Protein AF-A0A2X1SSN6-F1 (afdb_monomer_lite)

Structure (mmCIF, N/CA/C/O backbone):
data_AF-A0A2X1SSN6-F1
#
_entry.id   AF-A0A2X1SSN6-F1
#
loop_
_atom_site.group_PDB
_atom_site.id
_atom_site.type_symbol
_atom_site.label_atom_id
_atom_site.label_alt_id
_atom_site.label_comp_id
_atom_site.label_asym_id
_atom_site.label_entity_id
_atom_site.label_seq_id
_atom_site.pdbx_PDB_ins_code
_atom_site.Cartn_x
_atom_site.Cartn_y
_atom_site.Cartn_z
_atom_site.occupancy
_atom_site.B_iso_or_equiv
_atom_site.auth_seq_id
_atom_site.auth_comp_id
_atom_site.auth_asym_id
_atom_site.auth_atom_id
_atom_site.pdbx_PDB_model_num
ATOM 1 N N . MET A 1 1 ? -7.892 5.539 1.441 1.00 69.31 1 MET A N 1
ATOM 2 C CA . MET A 1 1 ? -6.954 4.478 1.902 1.00 69.31 1 MET A CA 1
ATOM 3 C C . MET A 1 1 ? -6.571 4.646 3.372 1.00 69.31 1 MET A C 1
ATOM 5 O O . MET A 1 1 ? -6.840 3.736 4.135 1.00 69.31 1 MET A O 1
ATOM 9 N N . LYS A 1 2 ? -5.993 5.783 3.799 1.00 70.12 2 LYS A N 1
ATOM 10 C CA . LYS A 1 2 ? -5.631 6.008 5.218 1.00 70.12 2 LYS A CA 1
ATOM 11 C C . LYS A 1 2 ? -6.845 6.056 6.164 1.00 70.12 2 LYS A C 1
ATOM 13 O O . LYS A 1 2 ? -6.735 5.607 7.290 1.00 70.12 2 LYS A O 1
ATOM 18 N N . ALA A 1 3 ? -7.992 6.545 5.687 1.00 78.69 3 ALA A N 1
ATOM 19 C CA . ALA A 1 3 ? -9.240 6.621 6.452 1.00 78.69 3 ALA A CA 1
ATOM 20 C C . ALA A 1 3 ? -9.986 5.275 6.621 1.00 78.69 3 ALA A C 1
ATOM 22 O O . ALA A 1 3 ? -11.087 5.265 7.149 1.00 78.69 3 ALA A O 1
ATOM 23 N N . GLY A 1 4 ? -9.441 4.146 6.141 1.00 75.69 4 GLY A N 1
ATOM 24 C CA . GLY A 1 4 ? -10.080 2.825 6.293 1.00 75.69 4 GLY A CA 1
ATOM 25 C C . GLY A 1 4 ? -11.342 2.588 5.447 1.00 75.69 4 GLY A C 1
ATOM 26 O O . GLY A 1 4 ? -11.949 1.534 5.538 1.00 75.69 4 GLY A O 1
ATOM 27 N N . GLU A 1 5 ? -11.721 3.528 4.578 1.00 84.38 5 GLU A N 1
ATOM 28 C CA . GLU A 1 5 ? -12.952 3.478 3.760 1.00 84.38 5 GLU A CA 1
ATOM 29 C C . GLU A 1 5 ? -13.018 2.336 2.726 1.00 84.38 5 GLU A C 1
ATOM 31 O O . GLU A 1 5 ? -14.059 2.111 2.116 1.00 84.38 5 GLU A O 1
ATOM 36 N N . PHE A 1 6 ? -11.912 1.631 2.479 1.00 84.69 6 PHE A N 1
ATOM 37 C CA . PHE A 1 6 ? -11.813 0.632 1.417 1.00 84.69 6 PHE A CA 1
ATOM 38 C C . PHE A 1 6 ? -11.400 -0.720 1.985 1.00 84.69 6 PHE A C 1
ATOM 40 O O . PHE A 1 6 ? -10.507 -0.785 2.825 1.00 84.69 6 PHE A O 1
ATOM 47 N N . ALA A 1 7 ? -11.999 -1.793 1.468 1.00 84.19 7 ALA A N 1
ATOM 48 C CA . ALA A 1 7 ? -11.668 -3.160 1.851 1.00 84.19 7 ALA A CA 1
ATOM 49 C C . ALA A 1 7 ? -10.220 -3.546 1.492 1.00 84.19 7 ALA A C 1
ATOM 51 O O . ALA A 1 7 ? -9.568 -2.928 0.641 1.00 84.19 7 ALA A O 1
ATOM 52 N N . ASP A 1 8 ? -9.732 -4.615 2.121 1.00 81.31 8 ASP A N 1
ATOM 53 C CA . ASP A 1 8 ? -8.426 -5.196 1.816 1.00 81.31 8 ASP A CA 1
ATOM 54 C C . ASP A 1 8 ? -8.312 -5.538 0.327 1.00 81.31 8 ASP A C 1
ATOM 56 O O . ASP A 1 8 ? -9.184 -6.175 -0.259 1.00 81.31 8 ASP A O 1
ATOM 60 N N . GLY A 1 9 ? -7.230 -5.078 -0.303 1.00 81.19 9 GLY A N 1
ATOM 61 C CA . GLY A 1 9 ? -6.983 -5.298 -1.731 1.00 81.19 9 GLY A CA 1
ATOM 62 C C . GLY A 1 9 ? -7.810 -4.438 -2.695 1.00 81.19 9 GLY A C 1
ATOM 63 O O . GLY A 1 9 ? -7.545 -4.493 -3.893 1.00 81.19 9 GLY A O 1
ATOM 64 N N . ALA A 1 10 ? -8.741 -3.602 -2.218 1.00 87.62 10 ALA A N 1
ATOM 65 C CA . ALA A 1 10 ? -9.555 -2.756 -3.098 1.00 87.62 10 ALA A CA 1
ATOM 66 C C . ALA A 1 10 ? -8.726 -1.691 -3.837 1.00 87.62 10 ALA A C 1
ATOM 68 O O . ALA A 1 10 ? -9.021 -1.354 -4.978 1.00 87.62 10 ALA A O 1
ATOM 69 N N . HIS A 1 11 ? -7.687 -1.158 -3.188 1.00 88.25 11 HIS A N 1
ATOM 70 C CA . HIS A 1 11 ? -6.798 -0.152 -3.767 1.00 88.25 11 HIS A CA 1
ATOM 71 C C . HIS A 1 11 ? -5.343 -0.401 -3.355 1.00 88.25 11 HIS A C 1
ATOM 73 O O . HIS A 1 11 ? -5.059 -0.915 -2.268 1.00 88.25 11 HIS A O 1
ATOM 79 N N . VAL A 1 12 ? -4.411 0.026 -4.210 1.00 88.94 12 VAL A N 1
ATOM 80 C CA . VAL A 1 12 ? -2.963 0.004 -3.963 1.00 88.94 12 VAL A CA 1
ATOM 81 C C . VAL A 1 12 ? -2.338 1.335 -4.376 1.00 88.94 12 VAL A C 1
ATOM 83 O O . VAL A 1 12 ? -2.716 1.906 -5.398 1.00 88.94 12 VAL A O 1
ATOM 86 N N . LEU A 1 13 ? -1.369 1.829 -3.601 1.00 88.50 13 LEU A N 1
ATOM 87 C CA . LEU A 1 13 ? -0.546 2.962 -4.024 1.00 88.50 13 LEU A CA 1
ATOM 88 C C . LEU A 1 13 ? 0.612 2.425 -4.856 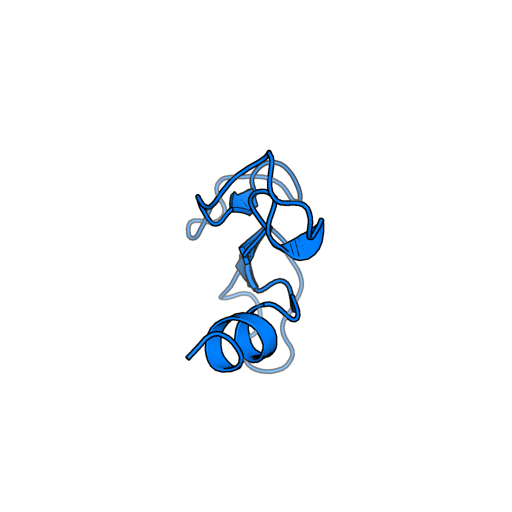1.00 88.50 13 LEU A C 1
ATOM 90 O O . LEU A 1 13 ? 1.336 1.552 -4.383 1.00 88.50 13 LEU A O 1
ATOM 94 N N . ARG A 1 14 ? 0.808 2.955 -6.062 1.00 89.12 14 ARG A N 1
ATOM 95 C CA . ARG A 1 14 ? 1.903 2.570 -6.960 1.00 89.12 14 ARG A CA 1
ATOM 96 C C . ARG A 1 14 ? 2.812 3.763 -7.218 1.00 89.12 14 ARG A C 1
ATOM 98 O O . ARG A 1 14 ? 2.333 4.894 -7.284 1.00 89.12 14 ARG A O 1
ATOM 105 N N . ALA A 1 15 ? 4.109 3.516 -7.369 1.00 86.81 15 ALA A N 1
ATOM 106 C CA . ALA A 1 15 ? 4.997 4.516 -7.944 1.00 86.81 15 ALA A CA 1
ATOM 107 C C . ALA A 1 15 ? 4.680 4.654 -9.435 1.00 86.81 15 ALA A C 1
ATOM 109 O O . ALA A 1 15 ? 4.416 3.656 -10.100 1.00 86.81 15 ALA A O 1
ATOM 110 N N . ARG A 1 16 ? 4.726 5.879 -9.955 1.00 84.88 16 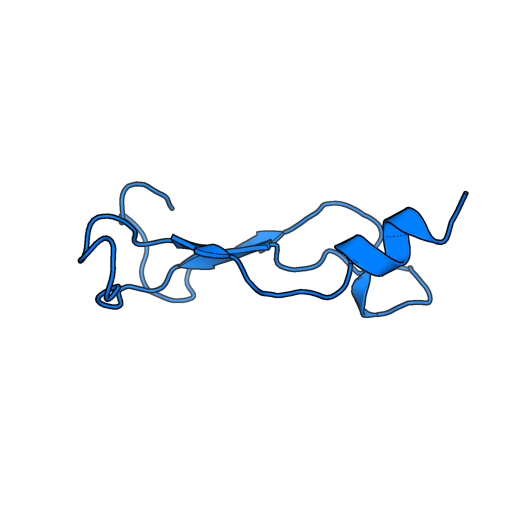ARG A N 1
ATOM 111 C CA . ARG A 1 16 ? 4.642 6.142 -11.392 1.00 84.88 16 ARG A CA 1
ATOM 112 C C . ARG A 1 16 ? 6.064 6.197 -11.939 1.00 84.88 16 ARG A C 1
ATOM 114 O O . ARG A 1 16 ? 6.756 7.183 -11.692 1.00 84.88 16 ARG A O 1
ATOM 121 N N . ILE A 1 17 ? 6.502 5.135 -12.609 1.00 85.56 17 ILE A N 1
ATOM 122 C CA . ILE A 1 17 ? 7.856 5.028 -13.164 1.00 85.56 17 ILE A CA 1
ATOM 123 C C . ILE A 1 17 ? 7.745 4.803 -14.673 1.00 85.56 17 ILE A C 1
ATOM 125 O O . ILE A 1 17 ? 7.615 5.771 -15.417 1.00 85.56 17 ILE A O 1
ATOM 129 N N . ASP A 1 18 ? 7.795 3.549 -15.120 1.00 84.56 18 ASP A N 1
ATOM 130 C CA . ASP A 1 18 ? 7.689 3.172 -16.523 1.00 84.56 18 ASP A CA 1
ATOM 131 C C . ASP A 1 18 ? 7.277 1.700 -16.645 1.00 84.56 18 ASP A C 1
ATOM 133 O O . ASP A 1 18 ? 7.980 0.788 -16.204 1.00 84.56 18 ASP A O 1
ATOM 137 N N . MET A 1 19 ? 6.146 1.460 -17.302 1.00 85.56 19 MET A N 1
ATOM 138 C CA . MET A 1 19 ? 5.635 0.117 -17.569 1.00 85.56 19 MET A CA 1
ATOM 139 C C . MET A 1 19 ? 6.476 -0.659 -18.593 1.00 85.56 19 MET A C 1
ATOM 141 O O . MET A 1 19 ? 6.406 -1.890 -18.620 1.00 85.56 19 MET A O 1
ATOM 145 N N . GLN A 1 20 ? 7.285 0.026 -19.405 1.00 88.62 20 GLN A N 1
ATOM 146 C CA . GLN A 1 20 ? 8.171 -0.586 -20.399 1.00 88.62 20 GLN A CA 1
ATOM 147 C C . GLN A 1 20 ? 9.576 -0.876 -19.862 1.00 88.62 20 GLN A C 1
ATOM 149 O O . GLN A 1 20 ? 10.407 -1.428 -20.587 1.00 88.62 20 GLN A O 1
ATOM 154 N N . ALA A 1 21 ? 9.849 -0.578 -18.588 1.00 83.62 21 ALA A N 1
ATOM 155 C CA . ALA A 1 21 ? 11.148 -0.848 -17.996 1.00 83.62 21 ALA A CA 1
ATOM 156 C C . ALA A 1 21 ? 11.549 -2.326 -18.183 1.00 83.62 21 ALA A C 1
ATOM 158 O O . ALA A 1 21 ? 10.785 -3.254 -17.887 1.00 83.62 21 ALA A O 1
ATOM 159 N N . GLY A 1 22 ? 12.782 -2.556 -18.649 1.00 85.12 22 GLY A N 1
ATOM 160 C CA . GLY A 1 22 ? 13.350 -3.905 -18.780 1.00 85.12 22 GLY A CA 1
ATOM 161 C C . GLY A 1 22 ? 13.458 -4.634 -17.434 1.00 85.12 22 GLY A C 1
ATOM 162 O O . GLY A 1 22 ? 13.389 -5.857 -17.372 1.00 85.12 22 GLY A O 1
ATOM 163 N N . ASN A 1 23 ? 13.548 -3.876 -16.339 1.00 83.06 23 ASN A N 1
ATOM 164 C CA . ASN A 1 23 ? 13.456 -4.392 -14.981 1.00 83.06 23 ASN A CA 1
ATOM 165 C C . ASN A 1 23 ? 11.992 -4.428 -14.523 1.00 83.06 23 ASN A C 1
ATOM 167 O O . ASN A 1 23 ? 11.368 -3.384 -14.330 1.00 83.06 23 ASN A O 1
ATOM 171 N N . VAL A 1 24 ? 11.474 -5.634 -14.286 1.00 81.88 24 VAL A N 1
ATOM 172 C CA . VAL A 1 24 ? 10.086 -5.871 -13.859 1.00 81.88 24 VAL A CA 1
ATOM 173 C C . VAL A 1 24 ? 9.751 -5.149 -12.551 1.00 81.88 24 VAL A C 1
ATOM 175 O O . VAL A 1 24 ? 8.638 -4.654 -12.399 1.00 81.88 24 VAL A O 1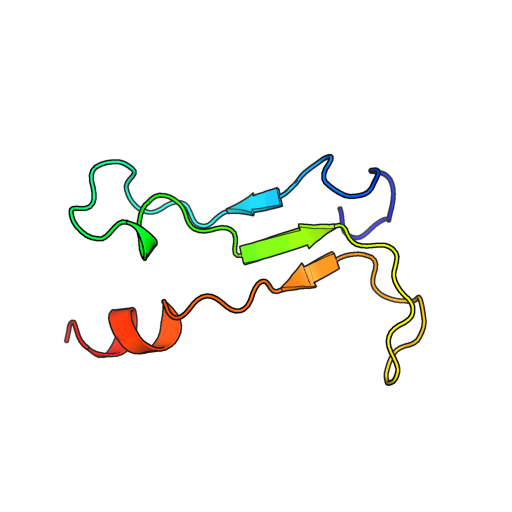
ATOM 178 N N . ASN A 1 25 ? 10.716 -4.996 -11.641 1.00 79.31 25 ASN A N 1
ATOM 179 C CA . ASN A 1 25 ? 10.492 -4.307 -10.367 1.00 79.31 25 ASN A CA 1
ATOM 180 C C . ASN A 1 25 ? 10.250 -2.799 -10.527 1.00 79.31 25 ASN A C 1
ATOM 182 O O . ASN A 1 25 ? 9.750 -2.171 -9.601 1.00 79.31 25 ASN A O 1
ATOM 186 N N . MET A 1 26 ? 10.595 -2.209 -11.676 1.00 82.56 26 MET A N 1
ATOM 187 C CA . MET A 1 26 ? 10.345 -0.791 -11.950 1.00 82.56 26 MET A CA 1
ATOM 188 C C . MET A 1 26 ? 9.046 -0.534 -12.722 1.00 82.56 26 MET A C 1
ATOM 190 O O . MET A 1 26 ? 8.738 0.621 -13.002 1.00 82.56 26 MET A O 1
ATOM 194 N N . ARG A 1 27 ? 8.271 -1.576 -13.049 1.00 86.38 27 ARG A N 1
ATOM 195 C CA . ARG A 1 27 ? 7.000 -1.444 -13.776 1.00 86.38 27 ARG A CA 1
ATOM 196 C C . ARG A 1 27 ? 5.869 -1.042 -12.840 1.00 86.38 27 ARG A C 1
ATOM 198 O O . ARG A 1 27 ? 5.066 -1.873 -12.415 1.00 86.38 27 ARG A O 1
ATOM 205 N N . ASP A 1 28 ? 5.847 0.239 -12.496 1.00 87.00 28 ASP A N 1
ATOM 206 C CA . ASP A 1 28 ? 4.906 0.852 -11.558 1.00 87.00 28 ASP A CA 1
ATOM 207 C C . ASP A 1 28 ? 4.722 0.012 -10.276 1.00 87.00 28 ASP A C 1
ATOM 209 O O . ASP A 1 28 ? 3.658 -0.579 -10.042 1.00 87.00 28 ASP A O 1
ATOM 213 N N . PRO A 1 29 ? 5.781 -0.107 -9.458 1.00 88.62 29 PRO A N 1
ATOM 214 C CA . PRO A 1 29 ? 5.790 -0.951 -8.272 1.00 88.62 29 PRO A CA 1
ATOM 215 C C . PRO A 1 29 ? 4.756 -0.503 -7.242 1.00 88.62 29 PRO A C 1
ATOM 217 O O . PRO A 1 29 ? 4.529 0.692 -7.040 1.00 88.62 29 PRO A O 1
ATOM 220 N N . VAL A 1 30 ? 4.153 -1.471 -6.552 1.00 88.19 30 VAL A N 1
ATOM 221 C CA . VAL A 1 30 ? 3.223 -1.212 -5.449 1.00 88.19 30 VAL A CA 1
ATOM 222 C C . VAL A 1 30 ? 4.011 -0.775 -4.214 1.00 88.19 30 VAL A C 1
ATOM 224 O O . VAL A 1 30 ? 4.827 -1.524 -3.694 1.00 88.19 30 VAL A O 1
ATOM 227 N N . LEU A 1 31 ? 3.734 0.430 -3.725 1.00 87.19 31 LEU A N 1
ATOM 228 C CA . LEU A 1 31 ? 4.347 1.007 -2.530 1.00 87.19 31 LEU A CA 1
ATOM 229 C C . LEU A 1 31 ? 3.546 0.697 -1.268 1.00 87.19 31 LEU A C 1
ATOM 231 O O . LEU A 1 31 ? 4.124 0.309 -0.259 1.00 87.19 31 LEU A O 1
ATOM 235 N N . TYR A 1 32 ? 2.221 0.850 -1.320 1.00 88.88 32 TYR A N 1
ATOM 236 C CA . TYR A 1 32 ? 1.348 0.591 -0.175 1.00 88.88 32 TYR A CA 1
ATOM 237 C C . TYR A 1 32 ? 0.151 -0.247 -0.581 1.00 88.88 32 TYR A C 1
ATOM 239 O O . TYR A 1 32 ? -0.429 -0.068 -1.655 1.00 88.88 32 TYR A O 1
ATOM 247 N N . ARG A 1 33 ? -0.255 -1.121 0.335 1.00 89.25 33 ARG A N 1
ATOM 248 C CA . ARG A 1 33 ? -1.496 -1.887 0.246 1.00 89.25 33 ARG A CA 1
ATOM 249 C C . ARG A 1 33 ? -2.368 -1.623 1.462 1.00 89.25 33 ARG A C 1
ATOM 251 O O . ARG A 1 33 ? -1.856 -1.302 2.534 1.00 89.25 33 ARG A O 1
ATOM 258 N N . ILE A 1 34 ? -3.670 -1.804 1.288 1.00 89.69 34 ILE A N 1
ATOM 259 C CA . ILE A 1 34 ? -4.624 -1.824 2.398 1.00 89.69 34 ILE A CA 1
ATOM 260 C C . ILE A 1 34 ? -4.598 -3.215 3.025 1.00 89.69 34 ILE A C 1
ATOM 262 O O . ILE A 1 34 ? -4.644 -4.215 2.303 1.00 89.69 34 ILE A O 1
ATOM 266 N N . ARG A 1 35 ? -4.468 -3.262 4.348 1.00 86.44 35 ARG A N 1
ATOM 267 C CA . ARG A 1 35 ? -4.561 -4.483 5.144 1.00 86.44 35 ARG A CA 1
ATOM 268 C C . ARG A 1 35 ? -5.111 -4.125 6.519 1.00 86.44 35 ARG A C 1
ATOM 270 O O . ARG A 1 35 ? -4.446 -3.409 7.260 1.00 86.44 35 ARG A O 1
ATOM 277 N N . HIS A 1 36 ? -6.263 -4.666 6.882 1.00 85.25 36 HIS A N 1
ATOM 278 C CA . HIS A 1 36 ? -6.812 -4.555 8.231 1.00 85.25 36 HIS A CA 1
ATOM 279 C C . HIS A 1 36 ? -6.241 -5.687 9.086 1.00 85.25 36 HIS A C 1
ATOM 281 O O . HIS A 1 36 ? -6.832 -6.752 9.237 1.00 85.25 36 HIS A O 1
ATOM 287 N N . ALA A 1 37 ? -5.024 -5.485 9.583 1.00 84.62 37 ALA A N 1
ATOM 288 C CA . ALA A 1 37 ? -4.362 -6.425 10.474 1.00 84.62 37 ALA A CA 1
ATOM 289 C C . ALA A 1 37 ? -3.825 -5.689 11.695 1.00 84.62 37 ALA A C 1
ATOM 291 O O . ALA A 1 37 ? -3.299 -4.584 11.567 1.00 84.62 37 ALA A O 1
ATOM 292 N N . HIS A 1 38 ? -3.906 -6.354 12.844 1.00 85.88 38 HIS A N 1
ATOM 293 C CA . HIS A 1 38 ? -3.386 -5.826 14.092 1.00 85.88 38 HIS A CA 1
ATOM 294 C C . HIS A 1 38 ? -1.862 -5.734 14.046 1.00 85.88 38 HIS A C 1
ATOM 296 O O . HIS A 1 38 ? -1.167 -6.741 13.855 1.00 85.88 38 HIS A O 1
ATOM 302 N N . HIS A 1 39 ? -1.327 -4.526 14.212 1.00 85.88 39 HIS A N 1
ATOM 303 C CA . HIS A 1 39 ? 0.110 -4.314 14.270 1.00 85.88 39 HIS A CA 1
ATOM 304 C C . HIS A 1 39 ? 0.619 -4.438 15.702 1.00 85.88 39 HIS A C 1
ATOM 306 O O . HIS A 1 39 ? 0.182 -3.719 16.593 1.00 85.88 39 HIS A O 1
ATOM 312 N N . GLN A 1 40 ? 1.646 -5.258 15.915 1.00 86.31 40 GLN A N 1
ATOM 313 C CA . GLN A 1 40 ? 2.205 -5.506 17.251 1.00 86.31 40 GLN A CA 1
ATOM 314 C C . GLN A 1 40 ? 2.691 -4.239 17.978 1.00 86.31 40 GLN A C 1
ATOM 316 O O . GLN A 1 40 ? 2.698 -4.202 19.202 1.00 86.31 40 GLN A O 1
ATOM 321 N N . ARG A 1 41 ? 3.118 -3.203 17.240 1.00 87.62 41 ARG A N 1
ATOM 322 C CA . ARG A 1 41 ? 3.679 -1.966 17.818 1.00 87.62 41 ARG A CA 1
ATOM 323 C C . ARG A 1 41 ? 2.711 -0.783 17.830 1.00 87.62 41 ARG A C 1
ATOM 325 O O . ARG A 1 41 ? 2.869 0.109 18.649 1.00 87.62 41 ARG A O 1
ATOM 332 N N . THR A 1 42 ? 1.765 -0.737 16.896 1.00 84.69 42 THR A N 1
ATOM 333 C CA . THR A 1 42 ? 0.892 0.437 16.665 1.00 84.69 42 THR A CA 1
ATOM 334 C C . THR A 1 42 ? -0.592 0.074 16.694 1.00 84.69 42 THR A C 1
ATOM 336 O O . THR A 1 42 ? -1.434 0.894 16.350 1.00 84.69 42 THR A O 1
ATOM 339 N N . GLY A 1 43 ? -0.918 -1.164 17.072 1.00 87.12 43 GLY A N 1
ATOM 340 C CA . GLY A 1 43 ? -2.279 -1.680 17.112 1.00 87.12 43 GLY A CA 1
ATOM 341 C C . GLY A 1 43 ? -2.995 -1.559 15.769 1.00 87.12 43 GLY A C 1
ATOM 342 O O . GLY A 1 43 ? -2.413 -1.823 14.715 1.00 87.12 43 GLY A O 1
ATOM 343 N N . ASP A 1 44 ? -4.252 -1.126 15.830 1.00 84.94 44 ASP A N 1
ATOM 344 C CA . ASP A 1 44 ? -5.162 -1.008 14.684 1.00 84.94 44 ASP A CA 1
ATOM 345 C C . ASP A 1 44 ? -5.245 0.423 14.123 1.00 84.94 44 ASP A C 1
ATOM 347 O O . ASP A 1 44 ? -6.157 0.754 13.373 1.00 84.94 44 ASP A O 1
ATOM 351 N N . GLU A 1 45 ? -4.290 1.293 14.472 1.00 84.31 45 GLU A N 1
ATOM 352 C CA . GLU A 1 45 ? -4.264 2.689 14.007 1.00 84.31 45 GLU A CA 1
ATOM 353 C C . GLU A 1 45 ? -4.034 2.796 12.486 1.00 84.31 45 GLU A C 1
ATOM 355 O O . GLU A 1 45 ? -4.460 3.754 11.839 1.00 84.31 45 GLU A O 1
ATOM 360 N N . TRP A 1 46 ? -3.363 1.802 11.895 1.00 84.19 46 TRP A N 1
ATOM 361 C CA . TRP A 1 46 ? -2.948 1.830 10.496 1.00 84.19 46 TRP A CA 1
ATOM 362 C C . TRP A 1 46 ? -3.610 0.716 9.686 1.00 84.19 46 TRP A C 1
ATOM 364 O O . TRP A 1 46 ? -3.307 -0.462 9.855 1.00 84.19 46 TRP A O 1
ATOM 374 N N . CYS A 1 47 ? -4.441 1.113 8.720 1.00 84.38 47 CYS A N 1
ATOM 375 C CA . CYS A 1 47 ? -5.039 0.202 7.735 1.00 84.38 47 CYS A CA 1
ATOM 376 C C . CYS A 1 47 ? -4.196 0.061 6.455 1.00 84.38 47 CYS A C 1
ATOM 378 O O . CYS A 1 47 ? -4.570 -0.668 5.537 1.00 84.38 47 CYS A O 1
ATOM 380 N N .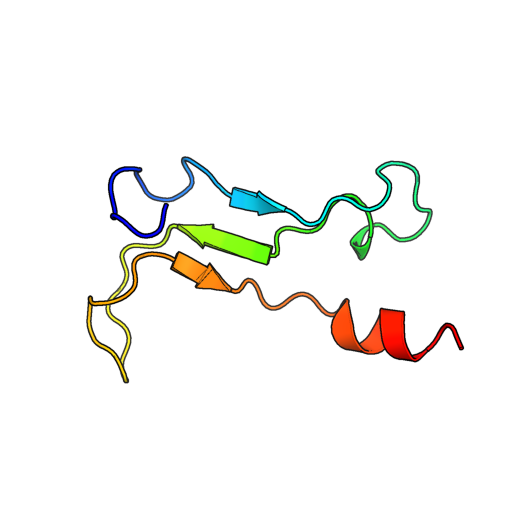 ILE A 1 48 ? -3.080 0.793 6.340 1.00 88.06 48 ILE A N 1
ATOM 381 C CA . ILE A 1 48 ? -2.195 0.774 5.168 1.00 88.06 48 ILE A CA 1
ATOM 382 C C . ILE A 1 48 ? -0.786 0.357 5.561 1.00 88.06 48 ILE A C 1
ATOM 384 O O . ILE A 1 48 ? -0.209 0.886 6.507 1.00 88.06 48 ILE A O 1
ATOM 388 N N . TYR A 1 49 ? -0.215 -0.561 4.789 1.00 86.31 49 TYR A N 1
ATOM 389 C CA . TYR A 1 49 ? 1.107 -1.109 5.056 1.00 86.31 49 TYR A CA 1
ATOM 390 C C . TYR A 1 49 ? 2.003 -0.972 3.834 1.00 86.31 49 TYR A C 1
ATOM 392 O O . TYR A 1 49 ? 1.549 -1.251 2.714 1.00 86.31 49 TYR A O 1
ATOM 400 N N . PRO A 1 50 ? 3.268 -0.560 4.031 1.00 86.44 50 PRO A N 1
ATOM 401 C CA . PRO A 1 50 ? 4.229 -0.535 2.951 1.00 86.44 50 PRO A CA 1
ATOM 402 C C . PRO A 1 50 ? 4.475 -1.960 2.457 1.00 86.44 50 PRO A C 1
ATOM 404 O O . PRO A 1 50 ? 4.539 -2.916 3.237 1.00 86.44 50 PRO A O 1
ATOM 407 N N . MET A 1 51 ? 4.608 -2.103 1.147 1.00 82.94 51 MET A N 1
ATOM 408 C CA . MET A 1 51 ? 5.125 -3.321 0.553 1.00 82.94 51 MET A CA 1
ATOM 409 C C . MET A 1 51 ? 6.646 -3.210 0.509 1.00 82.94 51 MET A C 1
ATOM 411 O O . MET A 1 51 ? 7.193 -2.264 -0.055 1.00 82.94 51 MET A O 1
ATOM 415 N N . THR A 1 52 ? 7.338 -4.179 1.105 1.00 68.38 52 THR A N 1
ATOM 416 C CA . THR A 1 52 ? 8.794 -4.258 0.995 1.00 68.38 52 THR A CA 1
ATOM 417 C C . THR A 1 52 ? 9.153 -4.633 -0.438 1.00 68.38 52 THR A C 1
ATOM 419 O O . THR A 1 52 ? 9.111 -5.803 -0.811 1.00 68.38 52 THR A O 1
ATOM 422 N N . MET A 1 53 ? 9.486 -3.629 -1.246 1.00 61.88 53 MET A N 1
ATOM 423 C CA . MET A 1 53 ? 10.033 -3.802 -2.588 1.00 61.88 53 MET A CA 1
ATOM 424 C C . MET A 1 53 ? 11.503 -3.357 -2.618 1.00 61.88 53 MET A C 1
ATOM 426 O O . MET A 1 53 ? 11.835 -2.304 -2.070 1.00 61.88 53 MET A O 1
ATOM 430 N N . PRO A 1 54 ? 12.401 -4.103 -3.287 1.00 64.44 54 PRO A N 1
ATOM 431 C CA . PRO A 1 54 ? 13.845 -3.840 -3.287 1.00 64.44 54 PRO A CA 1
ATOM 432 C C . PRO A 1 54 ? 14.280 -2.619 -4.124 1.00 64.44 54 PRO A C 1
ATOM 434 O O . PRO A 1 54 ? 15.459 -2.476 -4.450 1.00 64.44 54 PRO A O 1
ATOM 437 N N . ILE A 1 55 ? 13.370 -1.703 -4.470 1.00 60.31 55 ILE A N 1
ATOM 438 C CA . ILE A 1 55 ? 13.687 -0.581 -5.364 1.00 60.31 55 ILE A CA 1
ATOM 439 C C . ILE A 1 55 ? 14.627 0.449 -4.732 1.00 60.31 55 ILE A C 1
ATOM 441 O O . ILE A 1 55 ? 15.379 1.108 -5.446 1.00 60.31 55 ILE A O 1
ATOM 445 N N . HIS A 1 56 ? 14.632 0.545 -3.398 1.00 57.56 56 HIS A N 1
ATOM 446 C CA . HIS A 1 56 ? 15.498 1.463 -2.658 1.00 57.56 56 HIS A CA 1
ATOM 447 C C . HIS A 1 56 ? 16.986 1.226 -2.965 1.00 57.56 56 HIS A C 1
ATOM 449 O O . HIS A 1 56 ? 17.721 2.172 -3.230 1.00 57.56 56 HIS A O 1
ATOM 455 N N . TYR A 1 57 ? 17.415 -0.038 -3.028 1.00 54.34 57 TYR A N 1
ATOM 456 C CA . TYR A 1 57 ? 18.801 -0.383 -3.356 1.00 54.34 57 TYR A CA 1
ATOM 457 C C . TYR A 1 57 ? 19.123 -0.183 -4.841 1.00 54.34 57 TYR A C 1
ATOM 459 O O . TYR A 1 57 ? 20.234 0.212 -5.180 1.00 54.34 57 TYR A O 1
ATOM 467 N N . GLN A 1 58 ? 18.155 -0.409 -5.734 1.00 55.34 58 GLN A N 1
ATOM 468 C CA . GLN A 1 58 ? 18.376 -0.289 -7.179 1.00 55.34 58 GLN A CA 1
ATOM 469 C C . GLN A 1 58 ? 18.399 1.163 -7.674 1.00 55.34 58 GLN A C 1
ATOM 471 O O . GLN A 1 58 ? 19.141 1.462 -8.608 1.00 55.34 58 GLN A O 1
ATOM 476 N N . MET A 1 59 ? 17.651 2.078 -7.047 1.00 54.59 59 MET A N 1
ATOM 477 C CA . MET A 1 59 ? 17.747 3.51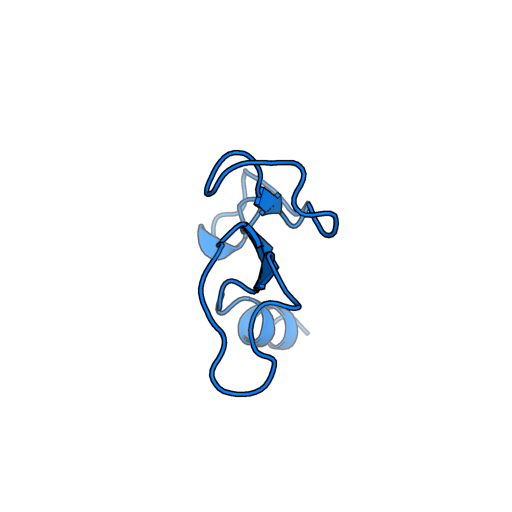2 -7.360 1.00 54.59 59 MET A CA 1
ATOM 478 C C . MET A 1 59 ? 19.077 4.121 -6.895 1.00 54.59 59 MET A C 1
ATOM 480 O O . MET A 1 59 ? 19.604 5.003 -7.567 1.00 54.59 59 MET A O 1
ATOM 484 N N . LEU A 1 60 ? 19.654 3.630 -5.793 1.00 52.69 60 LEU A N 1
ATOM 485 C CA . LEU A 1 60 ? 20.956 4.092 -5.296 1.00 52.69 60 LEU A CA 1
ATOM 486 C C . LEU A 1 60 ? 22.141 3.627 -6.163 1.00 52.69 60 LEU A C 1
ATOM 488 O O . LEU A 1 60 ? 23.195 4.251 -6.116 1.00 52.69 60 LEU A O 1
ATOM 492 N N . TRP A 1 61 ? 21.968 2.581 -6.976 1.00 40.94 61 TRP A N 1
ATOM 493 C CA . TRP A 1 61 ? 23.027 1.993 -7.814 1.00 40.94 61 TRP A CA 1
ATOM 494 C C . TRP A 1 61 ? 23.089 2.543 -9.249 1.00 40.94 61 TRP A C 1
ATOM 496 O O . TRP A 1 61 ? 23.908 2.103 -10.050 1.00 40.94 61 TRP A O 1
ATOM 506 N N . LYS A 1 62 ? 22.216 3.495 -9.595 1.00 44.56 62 LYS A N 1
ATOM 507 C CA . LYS A 1 62 ? 22.211 4.197 -10.889 1.00 44.56 62 LYS A CA 1
ATOM 508 C C . LYS A 1 62 ? 22.694 5.648 -10.756 1.00 44.56 62 LYS A C 1
ATOM 510 O O . LYS A 1 62 ? 22.078 6.556 -11.313 1.00 44.56 62 LYS A O 1
AT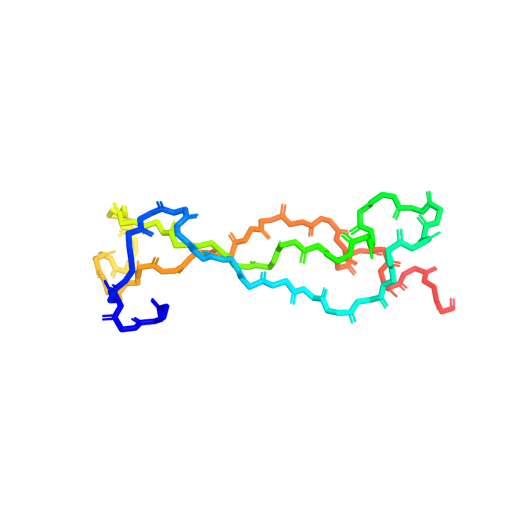OM 515 N N . LYS A 1 63 ? 23.777 5.861 -10.009 1.00 42.25 63 LYS A N 1
ATOM 516 C CA . LYS A 1 63 ? 24.568 7.096 -10.048 1.00 42.25 63 LYS A CA 1
ATOM 517 C C . LYS A 1 63 ? 25.954 6.807 -10.591 1.00 42.25 63 LYS A C 1
ATOM 519 O O . LYS A 1 63 ? 26.500 5.751 -10.212 1.00 42.25 63 LYS A O 1
#

Sequence (63 aa):
MKAGEFADGAHVLRARIDMQAGNVNMRDPVLYRIRHAHHQRTGDEWCIYPMTMPIHYQMLWKK

Foldseek 3Di:
DFVLPDDWPRDFQWDDADCPDPDPLRNRHTQKTFQQDQDPPPGRNGRIDGDDRPVVVVVVPPD

InterPro domains:
  IPR020058 Glutamyl/glutaminyl-tRNA synthetase, class Ib, catalytic domain [PF00749] (1-51)
  IPR050132 Glutamine/Glutamate--tRNA Ligase [PTHR43097] (1-51)

Radius of gyration: 14.11 Å; chains: 1; bounding box: 38×14×38 Å

Secondary structure (DSSP, 8-state):
-TTS-S-TTS-EEE--S-TT-SSGGGSS-EEEEE----BTTTBTS-SEEE---THHHHHHT--

pLDDT: mean 79.07, std 12.88, range [40.94, 89.69]

Organism: NCBI:txid453